Protein AF-A0A484KIU5-F1 (afdb_monomer_lite)

Radius of gyration: 37.71 Å; chains: 1; bounding box: 97×48×84 Å

Secondary structure (DSSP, 8-state):
---SHHHHHHHHHHHHHHHHHHHHHHHHHHHHHHTTHHHHHHHHHHS----------PPPP-EEEEEEE----TTS-TTSPPPEEEEEEE--------------GGG-PPPPHHHHHHHHHHHHHHHHHS-TTS-----PPPHHHHSSS---PPPHHHHHHHS-SS--PPPP--TTS--

pLDDT: mean 79.07, std 14.35, range [47.5, 96.62]

Organism: NCBI:txid132261

InterPro domains:
  IPR003340 B3 DNA binding domain [cd10017] (135-179)
  IPR015300 DNA-binding pseudobarrel domain superfamily [G3DSA:2.40.330.10] (112-179)
  IPR015300 DNA-binding pseudobarrel domain superfamily [SSF101936] (130-178)

Structure (mmCIF, N/CA/C/O backbone):
data_AF-A0A484KIU5-F1
#
_entry.id   AF-A0A484KIU5-F1
#
loop_
_atom_site.group_PDB
_atom_site.id
_atom_site.type_symbol
_atom_site.label_atom_id
_atom_site.label_alt_id
_atom_site.label_comp_id
_atom_site.label_asym_id
_atom_site.label_entity_id
_atom_site.label_seq_id
_atom_site.pdbx_PDB_ins_code
_atom_site.Cartn_x
_atom_site.Cartn_y
_atom_site.Cartn_z
_atom_site.occupancy
_atom_site.B_iso_or_equiv
_atom_site.auth_seq_id
_atom_site.auth_comp_id
_atom_site.auth_asym_id
_atom_site.auth_atom_id
_atom_site.pdbx_PDB_model_num
ATOM 1 N N . MET A 1 1 ? 71.909 -13.107 -56.091 1.00 47.50 1 MET A N 1
ATOM 2 C CA . MET A 1 1 ? 70.642 -13.091 -56.856 1.00 47.50 1 MET A CA 1
ATOM 3 C C . MET A 1 1 ? 69.709 -14.189 -56.333 1.00 47.50 1 MET A C 1
ATOM 5 O O . MET A 1 1 ? 69.649 -15.216 -56.977 1.00 47.50 1 MET A O 1
ATOM 9 N N . VAL A 1 2 ? 69.026 -14.029 -55.186 1.00 51.72 2 VAL A N 1
ATOM 10 C CA . VAL A 1 2 ? 67.862 -14.865 -54.775 1.00 51.72 2 VAL A CA 1
ATOM 11 C C . VAL A 1 2 ? 67.076 -14.102 -53.690 1.00 51.72 2 VAL A C 1
ATOM 13 O O . VAL A 1 2 ? 67.301 -14.301 -52.501 1.00 51.72 2 VAL A O 1
ATOM 16 N N . SER A 1 3 ? 66.217 -13.144 -54.052 1.00 53.50 3 SER A N 1
ATOM 17 C CA . SER A 1 3 ? 65.345 -12.474 -53.055 1.00 53.50 3 SER A CA 1
ATOM 18 C C . SER A 1 3 ? 63.966 -12.061 -53.581 1.00 53.50 3 SER A C 1
ATOM 20 O O . SER A 1 3 ? 63.196 -11.471 -52.835 1.00 53.50 3 SER A O 1
ATOM 22 N N . HIS A 1 4 ? 63.615 -12.397 -54.826 1.00 53.25 4 HIS A N 1
ATOM 23 C CA . HIS A 1 4 ? 62.287 -12.093 -55.378 1.00 53.25 4 HIS A CA 1
ATOM 24 C C . HIS A 1 4 ? 61.259 -13.224 -55.182 1.00 53.25 4 HIS A C 1
ATOM 26 O O . HIS A 1 4 ? 60.064 -12.976 -55.275 1.00 53.25 4 HIS A O 1
ATOM 32 N N . SER A 1 5 ? 61.691 -14.437 -54.814 1.00 57.03 5 SER A N 1
ATOM 33 C CA . SER A 1 5 ? 60.818 -15.623 -54.795 1.00 57.03 5 SER A CA 1
ATOM 34 C C . SER A 1 5 ? 59.857 -15.712 -53.595 1.00 57.03 5 SER A C 1
ATOM 36 O O . SER A 1 5 ? 58.801 -16.317 -53.713 1.00 57.03 5 SER A O 1
ATOM 38 N N . SER A 1 6 ? 60.162 -15.093 -52.445 1.00 58.44 6 SER A N 1
ATOM 39 C CA . SER A 1 6 ? 59.333 -15.247 -51.229 1.00 58.44 6 SER A CA 1
ATOM 40 C C . SER A 1 6 ? 58.088 -14.344 -51.197 1.00 58.44 6 SER A C 1
ATOM 42 O O . SER A 1 6 ? 57.086 -14.690 -50.575 1.00 58.44 6 SER A O 1
ATOM 44 N N . SER A 1 7 ? 58.121 -13.198 -51.879 1.00 57.25 7 SER A N 1
ATOM 45 C CA . SER A 1 7 ? 56.986 -12.267 -51.983 1.00 57.25 7 SER A CA 1
ATOM 46 C C . SER A 1 7 ? 55.921 -12.717 -52.990 1.00 57.25 7 SER A C 1
ATOM 48 O O . SER A 1 7 ? 54.753 -12.368 -52.844 1.00 57.25 7 SER A O 1
ATOM 50 N N . GLU A 1 8 ? 56.295 -13.514 -53.992 1.00 59.62 8 GLU A N 1
ATOM 51 C CA . GLU A 1 8 ? 55.352 -14.062 -54.975 1.00 59.62 8 GLU A CA 1
ATOM 52 C C . GLU A 1 8 ? 54.552 -15.243 -54.399 1.00 59.62 8 GLU A C 1
ATOM 54 O O . GLU A 1 8 ? 53.355 -15.365 -54.660 1.00 59.62 8 GLU A O 1
ATOM 59 N N . GLU A 1 9 ? 55.162 -16.062 -53.533 1.00 62.19 9 GLU A N 1
ATOM 60 C CA . GLU A 1 9 ? 54.477 -17.175 -52.859 1.00 62.19 9 GLU A CA 1
ATOM 61 C C . GLU A 1 9 ? 53.382 -16.707 -51.885 1.00 62.19 9 GLU A C 1
ATOM 63 O O . GLU A 1 9 ? 52.320 -17.330 -51.805 1.00 62.19 9 GLU A O 1
ATOM 68 N N . THR A 1 10 ? 53.580 -15.590 -51.173 1.00 66.00 10 THR A N 1
ATOM 69 C CA . THR A 1 10 ? 52.552 -15.047 -50.266 1.00 66.00 10 THR A CA 1
ATOM 70 C C . THR A 1 10 ? 51.366 -14.479 -51.042 1.00 66.00 10 THR A C 1
ATOM 72 O O . THR A 1 10 ? 50.219 -14.743 -50.674 1.00 66.00 10 THR A O 1
ATOM 75 N N . ALA A 1 11 ? 51.614 -13.799 -52.164 1.00 69.44 11 ALA A N 1
ATOM 76 C CA . ALA A 1 11 ? 50.569 -13.321 -53.066 1.00 69.44 11 ALA A CA 1
ATOM 77 C C . ALA A 1 11 ? 49.785 -14.485 -53.700 1.00 69.44 11 ALA A C 1
ATOM 79 O O . ALA A 1 11 ? 48.554 -14.483 -53.674 1.00 69.44 11 ALA A O 1
ATOM 80 N N . ALA A 1 12 ? 50.470 -15.533 -54.172 1.00 72.12 12 ALA A N 1
ATOM 81 C CA . ALA A 1 12 ? 49.829 -16.747 -54.681 1.00 72.12 12 ALA A CA 1
ATOM 82 C C . ALA A 1 12 ? 48.995 -17.468 -53.599 1.00 72.12 12 ALA A C 1
ATOM 84 O O . ALA A 1 12 ? 47.899 -17.962 -53.877 1.00 72.12 12 ALA A O 1
ATOM 85 N N . SER A 1 13 ? 49.463 -17.478 -52.343 1.00 77.44 13 SER A N 1
ATOM 86 C CA . SER A 1 13 ? 48.721 -18.039 -51.204 1.00 77.44 13 SER A CA 1
ATOM 87 C C . SER A 1 13 ? 47.440 -17.253 -50.890 1.00 77.44 13 SER A C 1
ATOM 89 O O . SER A 1 13 ? 46.403 -17.853 -50.595 1.00 77.44 13 SER A O 1
ATOM 91 N N . MET A 1 14 ? 47.485 -15.920 -51.012 1.00 76.25 14 MET A N 1
ATOM 92 C CA . MET A 1 14 ? 46.328 -15.045 -50.832 1.00 76.25 14 MET A CA 1
ATOM 93 C C . MET A 1 14 ? 45.294 -15.257 -51.936 1.00 76.25 14 MET A C 1
ATOM 95 O O . MET A 1 14 ? 44.115 -15.408 -51.628 1.00 76.25 14 MET A O 1
ATOM 99 N N . VAL A 1 15 ? 45.725 -15.348 -53.197 1.00 88.44 15 VAL A N 1
ATOM 100 C CA . VAL A 1 15 ? 44.830 -15.621 -54.334 1.00 88.44 15 VAL A CA 1
ATOM 101 C C . VAL A 1 15 ? 44.133 -16.974 -54.157 1.00 88.44 15 VAL A C 1
ATOM 103 O O . VAL A 1 15 ? 42.906 -17.047 -54.221 1.00 88.44 15 VAL A O 1
ATOM 106 N N . LYS A 1 16 ? 44.880 -18.024 -53.790 1.00 92.56 16 LYS A N 1
ATOM 107 C CA . LYS A 1 16 ? 44.315 -19.351 -53.494 1.00 92.56 16 LYS A CA 1
ATOM 108 C C . LYS A 1 16 ? 43.317 -19.324 -52.328 1.00 92.56 16 LYS A C 1
ATOM 110 O O . LYS A 1 16 ? 42.279 -19.985 -52.369 1.00 92.56 16 LYS A O 1
ATOM 115 N N . TYR A 1 17 ? 43.609 -18.565 -51.271 1.00 90.00 17 TYR A N 1
ATOM 116 C CA . TYR A 1 17 ? 42.685 -18.387 -50.150 1.00 90.00 17 TYR A CA 1
ATOM 117 C C . TYR A 1 17 ? 41.401 -17.657 -50.570 1.00 90.00 17 TYR A C 1
ATOM 119 O O . TYR A 1 17 ? 40.304 -18.045 -50.156 1.00 90.00 17 TYR A O 1
ATOM 127 N N . GLU A 1 18 ? 41.514 -16.617 -51.397 1.00 92.31 18 GLU A N 1
ATOM 128 C CA . GLU A 1 18 ? 40.363 -15.881 -51.915 1.00 92.31 18 GLU A CA 1
ATOM 129 C C . GLU A 1 18 ? 39.471 -16.749 -52.805 1.00 92.31 18 GLU A C 1
ATOM 131 O O . GLU A 1 18 ? 38.246 -16.663 -52.701 1.00 92.31 18 GLU A O 1
ATOM 136 N N . GLU A 1 19 ? 40.055 -17.635 -53.608 1.00 93.88 19 GLU A N 1
ATOM 137 C CA . GLU A 1 19 ? 39.320 -18.612 -54.415 1.00 93.88 19 GLU A CA 1
ATOM 138 C C . GLU A 1 19 ? 38.535 -19.598 -53.542 1.00 93.88 19 GLU A C 1
ATOM 140 O O . GLU A 1 19 ? 37.321 -19.740 -53.706 1.00 93.88 19 GLU A O 1
ATOM 145 N N . LEU A 1 20 ? 39.172 -20.203 -52.533 1.00 94.19 20 LEU A N 1
ATOM 146 C CA . LEU A 1 20 ? 38.489 -21.086 -51.575 1.00 94.19 20 LEU A CA 1
ATOM 147 C C . LEU A 1 20 ? 37.399 -20.351 -50.782 1.00 94.19 20 LEU A C 1
ATOM 149 O O . LEU A 1 20 ? 36.363 -20.916 -50.423 1.00 94.19 20 LEU A O 1
ATOM 153 N N . ARG A 1 21 ? 37.609 -19.068 -50.479 1.00 94.19 21 ARG A N 1
ATOM 154 C CA . ARG A 1 21 ? 36.593 -18.227 -49.841 1.00 94.19 21 ARG A CA 1
ATOM 155 C C . ARG A 1 21 ? 35.391 -18.011 -50.762 1.00 94.19 21 ARG A C 1
ATOM 157 O O . ARG A 1 21 ? 34.267 -18.098 -50.271 1.00 94.19 21 ARG A O 1
ATOM 164 N N . ARG A 1 22 ? 35.602 -17.761 -52.058 1.00 96.12 22 ARG A N 1
ATOM 165 C CA . ARG A 1 22 ? 34.519 -17.623 -53.049 1.00 96.12 22 ARG A CA 1
ATOM 166 C C . ARG A 1 22 ? 33.724 -18.919 -53.185 1.00 96.12 22 ARG A C 1
ATOM 168 O O . ARG A 1 22 ? 32.505 -18.868 -53.060 1.00 96.12 22 ARG A O 1
ATOM 175 N N . GLN A 1 23 ? 34.404 -20.062 -53.285 1.00 96.19 23 GLN A N 1
ATOM 176 C CA . GLN A 1 23 ? 33.761 -21.381 -53.349 1.00 96.19 23 GLN A CA 1
ATOM 177 C C . GLN A 1 23 ? 32.852 -21.640 -52.139 1.00 96.19 23 GLN A C 1
ATOM 179 O O . GLN A 1 23 ? 31.698 -22.024 -52.305 1.00 96.19 23 GLN A O 1
ATOM 184 N N . ARG A 1 24 ? 33.315 -21.336 -50.916 1.00 95.88 24 ARG A N 1
ATOM 185 C CA . ARG A 1 24 ? 32.484 -21.460 -49.702 1.00 95.88 24 ARG A CA 1
ATOM 186 C C . ARG A 1 24 ? 31.255 -20.551 -49.723 1.00 95.88 24 ARG A C 1
ATOM 188 O O . ARG A 1 24 ? 30.192 -20.932 -49.242 1.00 95.88 24 ARG A O 1
ATOM 195 N N . VAL A 1 25 ? 31.388 -19.333 -50.246 1.00 96.62 25 VAL A N 1
ATOM 196 C CA . VAL A 1 25 ? 30.257 -18.399 -50.368 1.00 96.62 25 VAL A CA 1
ATOM 197 C C . VAL A 1 25 ? 29.247 -18.899 -51.400 1.00 96.62 25 VAL A C 1
ATOM 199 O O . VAL A 1 25 ? 28.047 -18.801 -51.161 1.00 96.62 25 VAL A O 1
ATOM 202 N N . GLU A 1 26 ? 29.710 -19.446 -52.520 1.00 96.19 26 GLU A N 1
ATOM 203 C CA . GLU A 1 26 ? 28.855 -20.027 -53.559 1.00 96.19 26 GLU A CA 1
ATOM 204 C C . GLU A 1 26 ? 28.133 -21.284 -53.076 1.00 96.19 26 GLU A C 1
ATOM 206 O O . GLU A 1 26 ? 26.927 -21.408 -53.277 1.00 96.19 26 GLU A O 1
ATOM 211 N N . GLU A 1 27 ? 28.824 -22.170 -52.361 1.00 96.06 27 GLU A N 1
ATOM 212 C CA . GLU A 1 27 ? 28.208 -23.341 -51.736 1.00 96.06 27 GLU A CA 1
ATOM 213 C C . GLU A 1 27 ? 27.131 -22.931 -50.723 1.00 96.06 27 GLU A C 1
ATOM 215 O O . GLU A 1 27 ? 26.020 -23.457 -50.741 1.00 96.06 27 GLU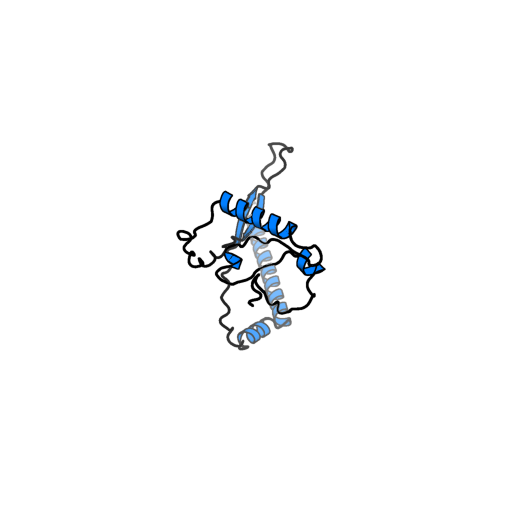 A O 1
ATOM 220 N N . ASN A 1 28 ? 27.408 -21.929 -49.883 1.00 95.62 28 ASN A N 1
ATOM 221 C CA . ASN A 1 28 ? 26.412 -21.397 -48.956 1.00 95.62 28 ASN A CA 1
ATOM 222 C C . ASN A 1 28 ? 25.201 -20.804 -49.686 1.00 95.62 28 ASN A C 1
ATOM 224 O O . ASN A 1 28 ? 24.074 -21.005 -49.242 1.00 95.62 28 ASN A O 1
ATOM 228 N N . LYS A 1 29 ? 25.406 -20.098 -50.806 1.00 95.88 29 LYS A N 1
ATOM 229 C CA . LYS A 1 29 ? 24.299 -19.598 -51.637 1.00 95.88 29 LYS A CA 1
ATOM 230 C C . LYS A 1 29 ? 23.452 -20.746 -52.184 1.00 95.88 29 LYS A C 1
ATOM 232 O O . LYS A 1 29 ? 22.236 -20.690 -52.042 1.00 95.88 29 LYS A O 1
ATOM 237 N N . ARG A 1 30 ? 24.081 -21.807 -52.700 1.00 96.50 30 ARG A N 1
ATOM 238 C CA . ARG A 1 30 ? 23.369 -23.006 -53.172 1.00 96.50 30 ARG A CA 1
ATOM 239 C C . ARG A 1 30 ? 22.537 -23.646 -52.067 1.00 96.50 30 ARG A C 1
ATOM 241 O O . ARG A 1 30 ? 21.352 -23.866 -52.263 1.00 96.50 30 ARG A O 1
ATOM 248 N N . ARG A 1 31 ? 23.102 -23.834 -50.870 1.00 95.81 31 ARG A N 1
ATOM 249 C CA . ARG A 1 31 ? 22.360 -24.364 -49.708 1.00 95.81 31 ARG A CA 1
ATOM 250 C C . ARG A 1 31 ? 21.159 -23.485 -49.329 1.00 9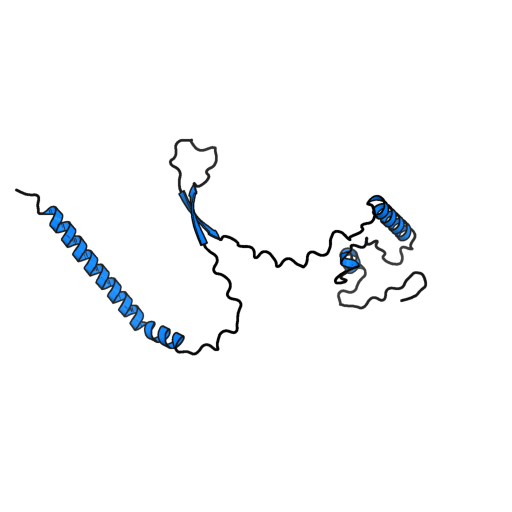5.81 31 ARG A C 1
ATOM 252 O O . ARG A 1 31 ? 20.111 -23.995 -48.945 1.00 95.81 31 ARG A O 1
ATOM 259 N N . MET A 1 32 ? 21.287 -22.160 -49.442 1.00 94.50 32 MET A N 1
ATOM 260 C CA . MET A 1 32 ? 20.173 -21.232 -49.192 1.00 94.50 32 MET A CA 1
ATOM 261 C C . MET A 1 32 ? 19.065 -21.347 -50.251 1.00 94.50 32 MET A C 1
ATOM 263 O O . MET A 1 32 ? 17.887 -21.194 -49.919 1.00 94.50 32 MET A O 1
ATOM 267 N N . GLU A 1 33 ? 19.434 -21.599 -51.507 1.00 94.44 33 GLU A N 1
ATOM 268 C CA . GLU A 1 33 ? 18.513 -21.807 -52.631 1.00 94.44 33 GLU A CA 1
ATOM 269 C C . GLU A 1 33 ? 17.820 -23.171 -52.567 1.00 94.44 33 GLU A C 1
ATOM 271 O O . GLU A 1 33 ? 16.607 -23.227 -52.749 1.00 94.44 33 GLU A O 1
ATOM 276 N N . GLU A 1 34 ? 18.543 -24.240 -52.221 1.00 95.62 34 GLU A N 1
ATOM 277 C CA . GLU A 1 34 ? 17.993 -25.584 -51.979 1.00 95.62 34 GLU A CA 1
ATOM 278 C C . GLU A 1 34 ? 16.893 -25.554 -50.913 1.00 95.62 34 GLU A C 1
ATOM 280 O O . GLU A 1 34 ? 15.828 -26.146 -51.080 1.00 95.62 34 GLU A O 1
ATOM 285 N N . LEU A 1 35 ? 17.111 -24.787 -49.842 1.00 94.00 35 LEU A N 1
ATOM 286 C CA . LEU A 1 35 ? 16.120 -24.569 -48.787 1.00 94.00 35 LEU A CA 1
ATOM 287 C C . LEU A 1 35 ? 15.047 -23.529 -49.156 1.00 94.00 35 LEU A C 1
ATOM 289 O O . LEU A 1 35 ? 14.215 -23.183 -48.316 1.00 94.00 35 LEU A O 1
ATOM 293 N N . CYS A 1 36 ? 15.063 -22.999 -50.384 1.00 92.19 36 CYS A N 1
ATOM 294 C CA . CYS A 1 36 ? 14.095 -22.032 -50.909 1.00 92.19 36 CYS A CA 1
ATOM 295 C C . CYS A 1 36 ? 13.906 -20.784 -50.020 1.00 92.19 36 CYS A C 1
ATOM 297 O O . CYS A 1 36 ? 12.896 -20.079 -50.094 1.00 92.19 36 CYS A O 1
ATOM 299 N N . LEU A 1 37 ? 14.907 -20.460 -49.197 1.00 93.69 37 LEU A N 1
ATOM 300 C CA . LEU A 1 37 ? 14.902 -19.332 -48.271 1.00 93.69 37 LEU A CA 1
ATOM 301 C C . LEU A 1 37 ? 14.738 -17.964 -48.954 1.00 93.69 37 LEU A C 1
ATOM 303 O O . LEU A 1 37 ? 13.998 -17.137 -48.409 1.00 93.69 37 LEU A O 1
ATOM 307 N N . PRO A 1 38 ? 15.345 -17.673 -50.128 1.00 91.44 38 PRO A N 1
ATOM 308 C CA . PRO A 1 38 ? 15.108 -16.393 -50.792 1.00 91.44 38 PRO A CA 1
ATOM 309 C C . PRO A 1 38 ? 13.641 -16.228 -51.210 1.00 91.44 38 PRO A C 1
ATOM 311 O O . PRO A 1 38 ? 13.070 -15.161 -50.976 1.00 91.44 38 PRO A O 1
ATOM 314 N N . LEU A 1 39 ? 13.009 -17.284 -51.729 1.00 92.00 39 LEU A N 1
ATOM 315 C CA . LEU A 1 39 ? 11.598 -17.277 -52.129 1.00 92.00 39 LEU A CA 1
ATOM 316 C C . LEU A 1 39 ? 10.676 -17.108 -50.915 1.00 92.00 39 LEU A C 1
ATOM 318 O O . LEU A 1 39 ? 9.789 -16.257 -50.936 1.00 92.00 39 LEU A O 1
ATOM 322 N N . LEU A 1 40 ? 10.943 -17.829 -49.820 1.00 90.06 40 LEU A N 1
ATOM 323 C CA . LEU A 1 40 ? 10.218 -17.670 -48.554 1.00 90.06 40 LEU A CA 1
ATOM 324 C C . LEU A 1 40 ? 10.336 -16.242 -48.005 1.00 90.06 40 LEU A C 1
ATOM 326 O O . LEU A 1 40 ? 9.347 -15.650 -47.579 1.00 90.06 40 LEU A O 1
ATOM 330 N N . SER A 1 41 ? 11.532 -15.650 -48.057 1.00 89.06 41 SER A N 1
ATOM 331 C CA . SER A 1 41 ? 11.751 -14.280 -47.583 1.00 89.06 41 SER A CA 1
ATOM 332 C C . SER A 1 41 ? 10.982 -13.236 -48.399 1.00 89.06 41 SER A C 1
ATOM 334 O O . SER A 1 41 ? 10.537 -12.231 -47.846 1.00 89.06 41 SER A O 1
ATOM 336 N N . GLN A 1 42 ? 10.813 -13.465 -49.706 1.00 88.38 42 GLN A N 1
ATOM 337 C CA . GLN A 1 42 ? 10.008 -12.612 -50.577 1.00 88.38 42 GLN A CA 1
ATOM 338 C C . GLN A 1 42 ? 8.521 -12.810 -50.293 1.00 88.38 42 GLN A C 1
ATOM 340 O O . GLN A 1 42 ? 7.829 -11.820 -50.077 1.00 88.38 42 GLN A O 1
ATOM 345 N N . ALA A 1 43 ? 8.064 -14.060 -50.176 1.00 88.12 43 ALA A N 1
ATOM 346 C CA . ALA A 1 43 ? 6.683 -14.394 -49.841 1.00 88.12 43 ALA A CA 1
ATOM 347 C C . ALA A 1 43 ? 6.240 -13.758 -48.514 1.00 88.12 43 ALA A C 1
ATOM 349 O O . ALA A 1 43 ? 5.145 -13.213 -48.436 1.00 88.12 43 ALA A O 1
ATOM 350 N N . LEU A 1 44 ? 7.104 -13.746 -47.492 1.00 82.81 44 LEU A N 1
ATOM 351 C CA . LEU A 1 44 ? 6.832 -13.082 -46.211 1.00 82.81 44 LEU A CA 1
ATOM 352 C C . LEU A 1 44 ? 6.793 -11.550 -46.308 1.00 82.81 44 LEU A C 1
ATOM 354 O O . LEU A 1 44 ? 6.082 -10.911 -45.539 1.00 82.81 44 LEU A O 1
ATOM 358 N N . LYS A 1 45 ? 7.553 -10.948 -47.231 1.00 80.56 45 LYS A N 1
ATOM 359 C CA . LYS A 1 45 ? 7.521 -9.496 -47.476 1.00 80.56 45 LYS A CA 1
ATOM 360 C C . LYS A 1 45 ? 6.291 -9.076 -48.279 1.00 80.56 45 LYS A C 1
ATOM 362 O O . LYS A 1 45 ? 5.774 -7.986 -48.059 1.00 80.56 45 LYS A O 1
ATOM 367 N N . THR A 1 46 ? 5.848 -9.912 -49.218 1.00 78.06 46 THR A N 1
ATOM 368 C CA . THR A 1 46 ? 4.655 -9.671 -50.042 1.00 78.06 46 THR A CA 1
ATOM 369 C C . THR A 1 46 ? 3.368 -10.068 -49.333 1.00 78.06 46 THR A C 1
ATOM 371 O O . THR A 1 46 ? 2.318 -9.502 -49.629 1.00 78.06 46 THR A O 1
ATOM 374 N N . ALA A 1 47 ? 3.431 -11.019 -48.395 1.00 69.88 47 ALA A N 1
ATOM 375 C CA . ALA A 1 47 ? 2.332 -11.336 -47.501 1.00 69.88 47 ALA A CA 1
ATOM 376 C C . ALA A 1 47 ? 2.001 -10.078 -46.696 1.00 69.88 47 ALA A C 1
ATOM 378 O O . ALA A 1 47 ? 2.761 -9.632 -45.836 1.00 69.88 47 ALA A O 1
ATOM 379 N N . HIS A 1 48 ? 0.866 -9.474 -47.032 1.00 61.81 48 HIS A N 1
ATOM 380 C CA . HIS A 1 48 ? 0.328 -8.311 -46.354 1.00 61.81 48 HIS A CA 1
ATOM 381 C C . HIS A 1 48 ? 0.017 -8.716 -44.910 1.00 61.81 48 HIS A C 1
ATOM 383 O O . HIS A 1 48 ? -1.023 -9.312 -44.628 1.00 61.81 48 HIS A O 1
ATOM 389 N N . SER A 1 49 ? 0.930 -8.433 -43.979 1.00 60.38 49 SER A N 1
ATOM 390 C CA . SER A 1 49 ? 0.556 -8.447 -42.572 1.00 60.38 49 SER A CA 1
ATOM 391 C C . SER A 1 49 ? -0.544 -7.395 -42.399 1.00 60.38 49 SER A C 1
ATOM 393 O O . SER A 1 49 ? -0.425 -6.297 -42.962 1.00 60.38 49 SER A O 1
ATOM 395 N N . PRO A 1 50 ? -1.649 -7.693 -41.687 1.00 61.66 50 PRO A N 1
ATOM 396 C CA . PRO A 1 50 ? -2.578 -6.638 -41.321 1.00 61.66 50 PRO A CA 1
ATOM 397 C C . PRO A 1 50 ? -1.739 -5.570 -40.629 1.00 61.66 50 PRO A C 1
ATOM 399 O O . PRO A 1 50 ? -0.943 -5.909 -39.747 1.00 61.66 50 PRO A O 1
ATOM 402 N N . LYS A 1 51 ? -1.843 -4.320 -41.114 1.00 61.78 51 LYS A N 1
ATOM 403 C CA . LYS A 1 51 ? -1.099 -3.160 -40.600 1.00 61.78 51 LYS A CA 1
ATOM 404 C C . LYS A 1 51 ? -0.951 -3.346 -39.095 1.00 61.78 51 LYS A C 1
ATOM 406 O O . LYS A 1 51 ? -1.996 -3.465 -38.444 1.00 61.78 51 LYS A O 1
ATOM 411 N N . PRO A 1 52 ? 0.278 -3.440 -38.548 1.00 55.31 52 PRO A N 1
ATOM 412 C CA . PRO A 1 52 ? 0.413 -3.596 -37.116 1.00 55.31 52 PRO A CA 1
ATOM 413 C C . PRO A 1 52 ? -0.402 -2.461 -36.509 1.00 55.31 52 PRO A C 1
ATOM 415 O O . PRO A 1 52 ? -0.242 -1.298 -36.900 1.00 55.31 52 PRO A O 1
ATOM 418 N N . SER A 1 53 ? -1.330 -2.811 -35.615 1.00 59.59 53 SER A N 1
ATOM 419 C CA . SER A 1 53 ? -1.977 -1.826 -34.756 1.00 59.59 53 SER A CA 1
ATOM 420 C C . SER A 1 53 ? -0.878 -0.918 -34.195 1.00 59.59 53 SER A C 1
ATOM 422 O O . SER A 1 53 ? 0.275 -1.359 -34.123 1.00 59.59 53 SER A O 1
ATOM 424 N N . PRO A 1 54 ? -1.155 0.353 -33.855 1.00 63.22 54 PRO A N 1
ATOM 425 C CA . PRO A 1 54 ? -0.136 1.279 -33.374 1.00 63.22 54 PRO A CA 1
ATOM 426 C C . PRO A 1 54 ? 0.371 0.822 -31.996 1.00 63.22 54 PRO A C 1
ATOM 428 O O . PRO A 1 54 ? 0.095 1.416 -30.960 1.00 63.22 54 PRO A O 1
ATOM 431 N N . MET A 1 55 ? 1.119 -0.275 -31.966 1.00 60.59 55 MET A N 1
ATOM 432 C CA . MET A 1 55 ? 1.851 -0.764 -30.834 1.00 60.59 55 MET A CA 1
ATOM 433 C C . MET A 1 55 ? 2.989 0.216 -30.661 1.00 60.59 55 MET A C 1
ATOM 435 O O . MET A 1 55 ? 3.810 0.448 -31.552 1.00 60.59 55 MET A O 1
ATOM 439 N N . LYS A 1 56 ? 2.981 0.834 -29.487 1.00 57.28 56 LYS A N 1
ATOM 440 C CA . LYS A 1 56 ? 4.003 1.737 -28.985 1.00 57.28 56 LYS A CA 1
ATOM 441 C C . LYS A 1 56 ? 5.380 1.173 -29.348 1.00 57.28 56 LYS A C 1
ATOM 443 O O . LYS A 1 56 ? 5.780 0.148 -28.798 1.00 57.28 56 LYS A O 1
ATOM 448 N N . LYS A 1 57 ? 6.096 1.817 -30.280 1.00 61.62 57 LYS A N 1
ATOM 449 C CA . LYS A 1 57 ? 7.465 1.416 -30.625 1.00 61.62 57 LYS A CA 1
ATOM 450 C C . LYS A 1 57 ? 8.295 1.482 -29.346 1.00 61.62 57 LYS A C 1
ATOM 452 O O . LYS A 1 57 ? 8.554 2.569 -28.826 1.00 61.62 57 LYS A O 1
ATOM 457 N N . ALA A 1 58 ? 8.658 0.325 -28.799 1.00 60.38 58 ALA A N 1
ATOM 458 C CA . ALA A 1 58 ? 9.606 0.272 -27.703 1.00 60.38 58 ALA A CA 1
ATOM 459 C C . ALA A 1 58 ? 10.931 0.809 -28.248 1.00 60.38 58 ALA A C 1
ATOM 461 O O . ALA A 1 58 ? 11.444 0.303 -29.246 1.00 60.38 58 ALA A O 1
ATOM 462 N N . LYS A 1 59 ? 11.447 1.886 -27.647 1.00 60.66 59 LYS A N 1
ATOM 463 C CA . LYS A 1 59 ? 12.732 2.454 -28.060 1.00 60.66 59 LYS A CA 1
ATOM 464 C C . LYS A 1 59 ? 13.800 1.354 -27.944 1.00 60.66 59 LYS A C 1
ATOM 466 O O . LYS A 1 59 ? 13.845 0.700 -26.897 1.00 60.66 59 LYS A O 1
ATOM 471 N N . PRO A 1 60 ? 14.631 1.130 -28.978 1.00 55.69 60 PRO A N 1
ATOM 472 C CA . PRO A 1 60 ? 15.721 0.170 -28.882 1.00 55.69 60 PRO A CA 1
ATOM 473 C C . PRO A 1 60 ? 16.633 0.580 -27.721 1.00 55.69 60 PRO A C 1
ATOM 475 O O . PRO A 1 60 ? 16.986 1.752 -27.584 1.00 55.69 60 PRO A O 1
ATOM 478 N N . ARG A 1 61 ? 16.966 -0.372 -26.844 1.00 62.31 61 ARG A N 1
ATOM 479 C CA . ARG A 1 61 ? 17.949 -0.139 -25.779 1.00 62.31 61 ARG A CA 1
ATOM 480 C C . ARG A 1 61 ? 19.305 0.059 -26.449 1.00 62.31 61 ARG A C 1
ATOM 482 O O . ARG A 1 61 ? 19.753 -0.837 -27.159 1.00 62.31 61 ARG A O 1
ATOM 489 N N . ALA A 1 62 ? 19.942 1.204 -26.226 1.00 67.00 62 ALA A N 1
ATOM 490 C CA . ALA A 1 62 ? 21.329 1.393 -26.622 1.00 67.00 62 ALA A CA 1
ATOM 491 C C . ALA A 1 62 ? 22.191 0.460 -25.756 1.00 67.00 62 ALA A C 1
ATOM 493 O O . ALA A 1 62 ? 22.302 0.648 -24.544 1.00 67.00 62 ALA A O 1
ATOM 494 N N . ALA A 1 63 ? 22.713 -0.607 -26.358 1.00 66.00 63 ALA A N 1
ATOM 495 C CA . ALA A 1 63 ? 23.697 -1.461 -25.712 1.00 66.00 63 ALA A CA 1
ATOM 496 C C . ALA A 1 63 ? 25.063 -0.788 -25.858 1.00 66.00 63 ALA A C 1
ATOM 498 O O . ALA A 1 63 ? 25.479 -0.477 -26.974 1.00 66.00 63 ALA A O 1
ATOM 499 N N . ARG A 1 64 ? 25.743 -0.550 -24.735 1.00 73.31 64 ARG A N 1
ATOM 500 C CA . ARG A 1 64 ? 27.118 -0.052 -24.727 1.00 73.31 64 ARG A CA 1
ATOM 501 C C . ARG A 1 64 ? 28.028 -1.178 -24.262 1.00 73.31 64 ARG A C 1
ATOM 503 O O . ARG A 1 64 ? 27.839 -1.722 -23.173 1.00 73.31 64 ARG A O 1
ATOM 510 N N . THR A 1 65 ? 28.994 -1.538 -25.096 1.00 75.00 65 THR A N 1
ATOM 511 C CA . THR A 1 65 ? 30.028 -2.516 -24.748 1.00 75.00 65 THR A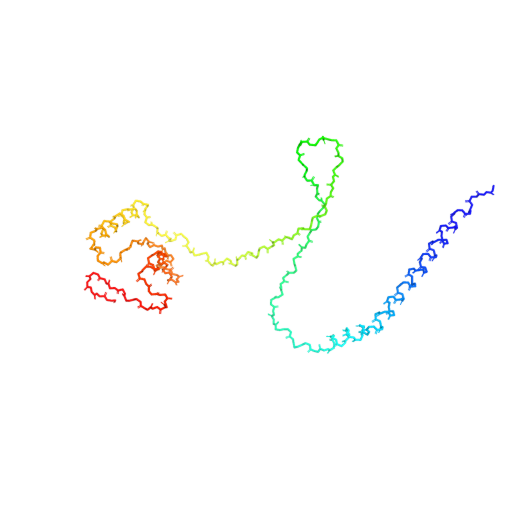 CA 1
ATOM 512 C C . THR A 1 65 ? 31.253 -1.757 -24.269 1.00 75.00 65 THR A C 1
ATOM 514 O O . THR A 1 65 ? 31.758 -0.891 -24.981 1.00 75.00 65 THR A O 1
ATOM 517 N N . GLU A 1 66 ? 31.717 -2.059 -23.060 1.00 79.19 66 GLU A N 1
ATOM 518 C CA . GLU A 1 66 ? 32.936 -1.473 -22.503 1.00 79.19 66 GLU A CA 1
ATOM 519 C C . GLU A 1 66 ? 33.924 -2.579 -22.115 1.00 79.19 66 GLU A C 1
ATOM 521 O O . GLU A 1 66 ? 33.539 -3.635 -21.603 1.00 79.19 66 GLU A O 1
ATOM 526 N N . LEU A 1 67 ? 35.212 -2.329 -22.366 1.00 78.50 67 LEU A N 1
ATOM 527 C CA . LEU A 1 67 ? 36.308 -3.177 -21.905 1.00 78.50 67 LEU A CA 1
ATOM 528 C C . LEU A 1 67 ? 36.634 -2.806 -20.460 1.00 78.50 67 LEU A C 1
ATOM 530 O O . LEU A 1 67 ? 37.268 -1.784 -20.202 1.00 78.50 67 LEU A O 1
ATOM 534 N N . VAL A 1 68 ? 36.205 -3.638 -19.513 1.00 79.88 68 VAL A N 1
ATOM 535 C CA . VAL A 1 68 ? 36.409 -3.384 -18.082 1.00 79.88 68 VAL A CA 1
ATOM 536 C C . VAL A 1 68 ? 37.469 -4.335 -17.535 1.00 79.88 68 VAL A C 1
ATOM 538 O O . VAL A 1 68 ? 37.470 -5.535 -17.828 1.00 79.88 68 VAL A O 1
ATOM 541 N N . GLN A 1 69 ? 38.396 -3.798 -16.738 1.00 77.50 69 GLN A N 1
ATOM 542 C CA . GLN A 1 69 ? 39.402 -4.603 -16.046 1.00 77.50 69 GLN A CA 1
ATOM 543 C C . GLN A 1 69 ? 38.722 -5.537 -15.041 1.00 77.50 69 GLN A C 1
ATOM 545 O O . GLN A 1 69 ? 37.930 -5.106 -14.199 1.00 77.50 69 GLN A O 1
ATOM 550 N N . VAL A 1 70 ? 39.045 -6.828 -15.105 1.00 76.56 70 VAL A N 1
ATOM 551 C CA . VAL A 1 70 ? 38.485 -7.825 -14.190 1.00 76.56 70 VAL A CA 1
ATOM 552 C C . VAL A 1 70 ? 39.074 -7.610 -12.796 1.00 76.56 70 VAL A C 1
ATOM 554 O O . VAL A 1 70 ? 40.264 -7.832 -12.566 1.00 76.56 70 VAL A O 1
ATOM 557 N N . ARG A 1 71 ? 38.236 -7.200 -11.836 1.00 70.12 71 ARG A N 1
ATOM 558 C CA . ARG A 1 71 ? 38.654 -7.021 -10.440 1.00 70.12 71 ARG A CA 1
ATOM 559 C C . ARG A 1 71 ? 39.015 -8.378 -9.826 1.00 70.12 71 ARG A C 1
ATOM 561 O O . ARG A 1 71 ? 38.146 -9.224 -9.628 1.00 70.12 71 ARG A O 1
ATOM 568 N N . ARG A 1 72 ? 40.296 -8.579 -9.506 1.00 67.25 72 ARG A N 1
ATOM 569 C CA . ARG A 1 72 ? 40.802 -9.764 -8.791 1.00 67.25 72 ARG A CA 1
ATOM 570 C C . ARG A 1 72 ? 40.920 -9.498 -7.289 1.00 67.25 72 ARG A C 1
ATOM 572 O O . ARG A 1 72 ? 40.995 -8.351 -6.851 1.00 67.25 72 ARG A O 1
ATOM 579 N N . SER A 1 73 ? 40.907 -10.564 -6.488 1.00 71.94 73 SER A N 1
ATOM 580 C CA . SER A 1 73 ? 41.085 -10.469 -5.035 1.00 71.94 73 SER A CA 1
ATOM 581 C C . SER A 1 73 ? 42.471 -9.923 -4.682 1.00 71.94 73 SER A C 1
ATOM 583 O O . SER A 1 73 ? 43.463 -10.353 -5.266 1.00 71.94 73 SER A O 1
ATOM 585 N N . LEU A 1 74 ? 42.550 -9.077 -3.653 1.00 63.38 74 LEU A N 1
ATOM 586 C CA . LEU A 1 74 ? 43.776 -8.399 -3.196 1.00 63.38 74 LEU A CA 1
ATOM 587 C C . LEU A 1 74 ? 44.897 -9.334 -2.692 1.00 63.38 74 LEU A C 1
ATOM 589 O O . LEU A 1 74 ? 45.985 -8.861 -2.386 1.00 63.38 74 LEU A O 1
ATOM 593 N N . ARG A 1 75 ? 44.653 -10.649 -2.597 1.00 66.75 75 ARG A N 1
ATOM 594 C CA . ARG A 1 75 ? 45.646 -11.638 -2.138 1.00 66.75 75 ARG A CA 1
ATOM 595 C C . ARG A 1 75 ? 46.668 -12.030 -3.218 1.00 66.75 75 ARG A C 1
ATOM 597 O O . ARG A 1 75 ? 47.667 -12.658 -2.898 1.00 66.75 75 ARG A O 1
ATOM 604 N N . SER A 1 76 ? 46.429 -11.676 -4.484 1.00 55.69 76 SER A N 1
ATOM 605 C CA . SER A 1 76 ? 47.265 -12.049 -5.633 1.00 55.69 76 SER A CA 1
ATOM 606 C C . SER A 1 76 ? 48.114 -10.860 -6.104 1.00 55.69 76 SER A C 1
ATOM 608 O O . SER A 1 76 ? 47.587 -9.861 -6.581 1.00 55.69 76 SER A O 1
ATOM 610 N N . THR A 1 77 ? 49.430 -10.995 -5.905 1.00 51.81 77 THR A N 1
ATOM 611 C CA . THR A 1 77 ? 50.574 -10.368 -6.607 1.00 51.81 77 THR A CA 1
ATOM 612 C C . THR A 1 77 ? 50.303 -9.119 -7.466 1.00 51.81 77 THR A C 1
ATOM 614 O O . THR A 1 77 ? 49.680 -9.198 -8.523 1.00 51.81 77 THR A O 1
ATOM 617 N N . LYS A 1 78 ? 50.918 -7.989 -7.083 1.00 60.44 78 LYS A N 1
ATOM 618 C CA . LYS A 1 78 ? 50.870 -6.661 -7.742 1.00 60.44 78 LYS A CA 1
ATOM 619 C C . LYS A 1 78 ? 51.479 -6.586 -9.164 1.00 60.44 78 LYS A C 1
ATOM 621 O O . LYS A 1 78 ? 51.666 -5.488 -9.673 1.00 60.44 78 LYS A O 1
ATOM 626 N N . THR A 1 79 ? 51.822 -7.706 -9.797 1.00 59.12 79 THR A N 1
ATOM 627 C CA . THR A 1 79 ? 52.673 -7.748 -11.005 1.00 59.12 79 THR A CA 1
ATOM 628 C C . THR A 1 79 ? 52.040 -8.414 -12.228 1.00 59.12 79 THR A C 1
ATOM 630 O O . THR A 1 79 ? 52.664 -8.439 -13.284 1.00 59.12 79 THR A O 1
ATOM 633 N N . ALA A 1 80 ? 50.815 -8.941 -12.143 1.00 67.06 80 ALA A N 1
ATOM 634 C CA . ALA A 1 80 ? 50.164 -9.539 -13.311 1.00 67.06 80 ALA A CA 1
ATOM 635 C C . ALA A 1 80 ? 49.541 -8.467 -14.222 1.00 67.06 80 ALA A C 1
ATOM 637 O O . ALA A 1 80 ? 48.854 -7.564 -13.741 1.00 67.06 80 ALA A O 1
ATOM 638 N N . ALA A 1 81 ? 49.735 -8.601 -15.539 1.00 70.25 81 ALA A N 1
ATOM 639 C CA . ALA A 1 81 ? 49.115 -7.725 -16.530 1.00 70.25 81 ALA A CA 1
ATOM 640 C C . ALA A 1 81 ? 47.575 -7.729 -16.384 1.00 70.25 81 ALA A C 1
ATOM 642 O O . ALA A 1 81 ? 46.981 -8.795 -16.159 1.00 70.25 81 ALA A O 1
ATOM 643 N N . PRO A 1 82 ? 46.912 -6.560 -16.485 1.00 71.88 82 PRO A N 1
ATOM 644 C CA . PRO A 1 82 ? 45.468 -6.464 -16.316 1.00 71.88 82 PRO A CA 1
ATOM 645 C C . PRO A 1 82 ? 44.746 -7.291 -17.386 1.00 71.88 82 PRO A C 1
ATOM 647 O O . PRO A 1 82 ? 44.972 -7.120 -18.582 1.00 71.88 82 PRO A O 1
ATOM 650 N N . VAL A 1 83 ? 43.864 -8.192 -16.945 1.00 80.56 83 VAL A N 1
ATOM 651 C CA . VAL A 1 83 ? 43.010 -8.996 -17.829 1.00 80.56 83 VAL A CA 1
ATOM 652 C C . VAL A 1 83 ? 41.687 -8.264 -18.020 1.00 80.56 83 VAL A C 1
ATOM 654 O O . VAL A 1 83 ? 40.991 -7.962 -17.048 1.00 80.56 83 VAL A O 1
ATOM 657 N N . TYR A 1 84 ? 41.350 -7.980 -19.274 1.00 82.31 84 TYR A N 1
ATOM 658 C CA . TYR A 1 84 ? 40.124 -7.287 -19.660 1.00 82.31 84 TYR A CA 1
ATOM 659 C C . TYR A 1 84 ? 39.041 -8.287 -20.054 1.00 82.31 84 TYR A C 1
ATOM 661 O O . TYR A 1 84 ? 39.329 -9.336 -20.630 1.00 82.31 84 TYR A O 1
ATOM 669 N N . LYS A 1 85 ? 37.787 -7.951 -19.750 1.00 80.75 85 LYS A N 1
ATOM 670 C CA . LYS A 1 85 ? 36.617 -8.679 -20.237 1.00 80.75 85 LYS A CA 1
ATOM 671 C C . LYS A 1 85 ? 35.631 -7.688 -20.842 1.00 80.75 85 LYS A C 1
ATOM 673 O O . LYS A 1 85 ? 35.368 -6.638 -20.259 1.00 80.75 85 LYS A O 1
ATOM 678 N N . GLU A 1 86 ? 35.083 -8.041 -21.997 1.00 82.31 86 GLU A N 1
ATOM 679 C CA . GLU A 1 86 ? 33.983 -7.298 -22.605 1.00 82.31 86 GLU A CA 1
ATOM 680 C C . GLU A 1 86 ? 32.722 -7.489 -21.765 1.00 82.31 86 GLU A C 1
ATOM 682 O O . GLU A 1 86 ? 32.254 -8.614 -21.556 1.00 82.31 86 GLU A O 1
ATOM 687 N N . VAL A 1 87 ? 32.187 -6.384 -21.250 1.00 78.50 87 VAL A N 1
ATOM 688 C CA . VAL A 1 87 ? 30.921 -6.374 -20.523 1.00 78.50 87 VAL A CA 1
ATOM 689 C C . VAL A 1 87 ? 29.946 -5.494 -21.290 1.00 78.50 87 VAL A C 1
ATOM 691 O O . VAL A 1 87 ? 30.182 -4.309 -21.524 1.00 78.50 87 VAL A O 1
ATOM 694 N N . THR A 1 88 ? 28.836 -6.093 -21.706 1.00 74.81 88 THR A N 1
ATOM 695 C CA . THR A 1 88 ? 27.722 -5.387 -22.338 1.00 74.81 88 THR A CA 1
ATOM 696 C C . THR A 1 88 ? 26.816 -4.811 -21.257 1.00 74.81 88 THR A C 1
ATOM 698 O O . THR A 1 88 ? 26.151 -5.562 -20.536 1.00 74.81 88 THR A O 1
ATOM 701 N N . TYR A 1 89 ? 26.765 -3.486 -21.153 1.00 71.00 89 TYR A N 1
ATOM 702 C CA . TYR A 1 89 ? 25.848 -2.783 -20.266 1.00 71.00 89 TYR A CA 1
ATOM 703 C C . TYR A 1 89 ? 24.607 -2.352 -21.046 1.00 71.00 89 TYR A C 1
ATOM 705 O O . TYR A 1 89 ? 24.684 -1.751 -22.119 1.00 71.00 89 TYR A O 1
ATOM 713 N N . TYR A 1 90 ? 23.436 -2.645 -20.485 1.00 68.94 90 TYR A N 1
ATOM 714 C CA . TYR A 1 90 ? 22.181 -2.077 -20.957 1.00 68.94 90 TYR A CA 1
ATOM 715 C C . TYR A 1 90 ? 21.924 -0.813 -20.150 1.00 68.94 90 TYR A C 1
ATOM 717 O O . TYR A 1 90 ? 21.613 -0.901 -18.958 1.00 68.94 90 TYR A O 1
ATOM 725 N N . GLU A 1 91 ? 22.037 0.354 -20.781 1.00 65.88 91 GLU A N 1
ATOM 726 C CA . GLU A 1 91 ? 21.620 1.599 -20.149 1.00 65.88 91 GLU A CA 1
ATOM 727 C C . GLU A 1 91 ? 20.103 1.525 -19.943 1.00 65.88 91 GLU A C 1
ATOM 729 O O . GLU A 1 91 ? 19.295 1.666 -20.868 1.00 65.88 91 GLU A O 1
ATOM 734 N N . ARG A 1 92 ? 19.687 1.191 -18.716 1.00 56.38 92 ARG A N 1
ATOM 735 C CA . ARG A 1 92 ? 18.283 1.257 -18.323 1.00 56.38 92 ARG A CA 1
ATOM 736 C C . ARG A 1 92 ? 17.917 2.731 -18.246 1.00 56.38 92 ARG A C 1
ATOM 738 O O . ARG A 1 92 ? 17.941 3.321 -17.171 1.00 56.38 92 ARG A O 1
ATOM 745 N N . VAL A 1 93 ? 17.521 3.300 -19.382 1.00 58.47 93 VAL A N 1
ATOM 746 C CA . VAL A 1 93 ? 16.714 4.517 -19.406 1.00 58.47 93 VAL A CA 1
ATOM 747 C C . VAL A 1 93 ? 15.378 4.133 -18.783 1.00 58.47 93 VAL A C 1
ATOM 749 O O . VAL A 1 93 ? 14.442 3.718 -19.467 1.00 58.47 93 VAL A O 1
ATOM 752 N N . LEU A 1 94 ? 15.314 4.173 -17.450 1.00 58.75 94 LEU A N 1
ATOM 753 C CA . LEU A 1 94 ? 14.048 4.155 -16.742 1.00 58.75 94 LEU A CA 1
ATOM 754 C C . LEU A 1 94 ? 13.245 5.297 -17.361 1.00 58.75 94 LEU A C 1
ATOM 756 O O . LEU A 1 94 ? 13.720 6.437 -17.330 1.00 58.75 94 LEU A O 1
ATOM 760 N N . PRO A 1 95 ? 12.076 5.033 -17.973 1.00 53.22 95 PRO A N 1
ATOM 761 C CA . PRO A 1 95 ? 11.213 6.129 -18.348 1.00 53.22 95 PRO A CA 1
ATOM 762 C C . PRO A 1 95 ? 10.998 6.896 -17.051 1.00 53.22 95 PRO A C 1
ATOM 764 O O . PRO A 1 95 ? 10.530 6.306 -16.073 1.00 53.22 95 PRO A O 1
ATOM 767 N N . ARG A 1 96 ? 11.416 8.172 -17.012 1.00 56.12 96 ARG A N 1
ATOM 768 C CA . ARG A 1 96 ? 10.947 9.112 -15.993 1.00 56.12 96 ARG A CA 1
ATOM 769 C C . ARG A 1 96 ? 9.450 8.878 -15.974 1.00 56.12 96 ARG A C 1
ATOM 771 O O . ARG A 1 96 ? 8.785 9.170 -16.971 1.00 56.12 96 ARG A O 1
ATOM 778 N N . ARG A 1 97 ? 8.954 8.203 -14.929 1.00 55.91 97 ARG A N 1
ATOM 779 C CA . ARG A 1 97 ? 7.522 7.992 -14.763 1.00 55.91 97 ARG A CA 1
ATOM 780 C C . ARG A 1 97 ? 6.937 9.375 -14.961 1.00 55.91 97 ARG A C 1
ATOM 782 O O . ARG A 1 97 ? 7.468 10.321 -14.372 1.00 55.91 97 ARG A O 1
ATOM 789 N N . ALA A 1 98 ? 5.976 9.483 -15.881 1.00 54.22 98 ALA A N 1
ATOM 790 C CA . ALA A 1 98 ? 5.223 10.707 -16.081 1.00 54.22 98 ALA A CA 1
ATOM 791 C C . ALA A 1 98 ? 4.982 11.267 -14.689 1.00 54.22 98 ALA A C 1
ATOM 793 O O . ALA A 1 98 ? 4.497 10.527 -13.829 1.00 54.22 98 ALA A O 1
ATOM 794 N N . SER A 1 99 ? 5.492 12.475 -14.438 1.00 59.09 99 SER A N 1
ATOM 795 C CA . SER A 1 99 ? 5.274 13.140 -13.170 1.00 59.09 99 SER A CA 1
ATOM 796 C C . SER A 1 99 ? 3.774 13.077 -12.976 1.00 59.09 99 SER A C 1
ATOM 798 O O . SER A 1 99 ? 3.041 13.756 -13.692 1.00 59.09 99 SER A O 1
ATOM 800 N N . CYS A 1 100 ? 3.306 12.223 -12.063 1.00 54.19 100 CYS A N 1
ATOM 801 C CA . CYS A 1 100 ? 1.976 12.395 -11.522 1.00 54.19 100 CYS A CA 1
ATOM 802 C C . CYS A 1 100 ? 1.913 13.887 -11.175 1.00 54.19 100 CYS A C 1
ATOM 804 O O . CYS A 1 100 ? 2.928 14.396 -10.666 1.00 54.19 100 CYS A O 1
ATOM 806 N N . PRO A 1 101 ? 0.832 14.613 -11.518 1.00 57.97 101 PRO A N 1
ATOM 807 C CA . PRO A 1 101 ? 0.708 15.997 -11.089 1.00 57.97 101 PRO A CA 1
ATOM 808 C C . PRO A 1 101 ? 1.056 15.988 -9.610 1.00 57.97 101 PRO A C 1
ATOM 810 O O . PRO A 1 101 ? 0.522 15.165 -8.857 1.00 57.97 101 PRO A O 1
ATOM 813 N N . ARG A 1 102 ? 2.109 16.733 -9.260 1.00 56.56 102 ARG A N 1
ATOM 814 C CA . ARG A 1 102 ? 2.683 16.732 -7.921 1.00 56.56 102 ARG A CA 1
ATOM 815 C C . ARG A 1 102 ? 1.506 17.121 -7.034 1.00 56.56 102 ARG A C 1
ATOM 817 O O . ARG A 1 102 ? 1.092 18.273 -7.081 1.00 56.56 102 ARG A O 1
ATOM 824 N N . ARG A 1 103 ? 0.878 16.146 -6.356 1.00 59.00 103 ARG A N 1
ATOM 825 C CA . ARG A 1 103 ? -0.218 16.432 -5.422 1.00 59.00 103 ARG A CA 1
ATOM 826 C C . ARG A 1 103 ? 0.338 17.503 -4.508 1.00 59.00 103 ARG A C 1
ATOM 828 O O . ARG A 1 103 ? 1.472 17.336 -4.071 1.00 59.00 103 A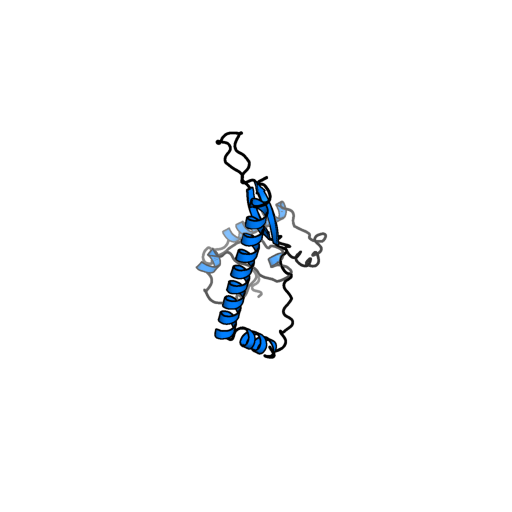RG A O 1
ATOM 835 N N . ASP A 1 104 ? -0.383 18.596 -4.331 1.00 62.75 104 ASP A N 1
ATOM 836 C CA . ASP A 1 104 ? 0.125 19.771 -3.641 1.00 62.75 104 ASP A CA 1
ATOM 837 C C . ASP A 1 104 ? 0.485 19.405 -2.191 1.00 62.75 104 ASP A C 1
ATOM 839 O O . ASP A 1 104 ? -0.370 19.322 -1.312 1.00 62.75 104 ASP A O 1
ATOM 843 N N . ILE A 1 105 ? 1.755 19.046 -1.968 1.00 63.88 105 ILE A N 1
ATOM 844 C CA . ILE A 1 105 ? 2.260 18.527 -0.687 1.00 63.88 105 ILE A CA 1
ATOM 845 C C . ILE A 1 105 ? 2.208 19.639 0.370 1.00 63.88 105 ILE A C 1
ATOM 847 O O . ILE A 1 105 ? 2.155 19.346 1.560 1.00 63.88 105 ILE A O 1
ATOM 851 N N . LEU A 1 106 ? 2.199 20.902 -0.066 1.00 67.81 106 LEU A N 1
ATOM 852 C CA . LEU A 1 106 ? 2.278 22.081 0.790 1.00 67.81 106 LEU A CA 1
ATOM 853 C C . LEU A 1 106 ? 1.024 22.267 1.651 1.00 67.81 106 LEU A C 1
ATOM 855 O O . LEU A 1 106 ? 1.132 22.733 2.778 1.00 67.81 106 LEU A O 1
ATOM 859 N N . ASN A 1 107 ? -0.139 21.828 1.168 1.00 72.31 107 ASN A N 1
ATOM 860 C CA . ASN A 1 107 ? -1.414 21.947 1.882 1.00 72.31 107 ASN A CA 1
ATOM 861 C C . ASN A 1 107 ? -1.736 20.736 2.779 1.00 72.31 107 ASN A C 1
ATOM 863 O O . ASN A 1 107 ? -2.835 20.625 3.323 1.00 72.31 107 ASN A O 1
ATOM 867 N N . ARG A 1 108 ? -0.799 19.792 2.940 1.00 73.25 108 ARG A N 1
ATOM 868 C CA . ARG A 1 108 ? -1.033 18.572 3.717 1.00 73.25 108 ARG A CA 1
ATOM 869 C C . ARG A 1 108 ? -0.772 18.810 5.199 1.00 73.25 108 ARG A C 1
ATOM 871 O O . ARG A 1 108 ? 0.350 18.662 5.675 1.00 73.25 108 ARG A O 1
ATOM 878 N N . VAL A 1 109 ? -1.835 19.130 5.925 1.00 78.44 109 VAL A N 1
ATOM 879 C CA . VAL A 1 109 ? -1.804 19.232 7.385 1.00 78.44 109 VAL A CA 1
ATOM 880 C C . VAL A 1 109 ? -1.753 17.826 7.981 1.00 78.44 109 VAL A C 1
ATOM 882 O O . VAL A 1 109 ? -2.656 17.016 7.774 1.00 78.44 109 VAL A O 1
ATOM 885 N N . TYR A 1 110 ? -0.682 17.528 8.709 1.00 81.44 110 TYR A N 1
ATOM 886 C CA . TYR A 1 110 ? -0.595 16.341 9.552 1.00 81.44 110 TYR A CA 1
ATOM 887 C C . TYR A 1 110 ? -0.813 16.740 11.007 1.00 81.44 110 TYR A C 1
ATOM 889 O O . TYR A 1 110 ? -0.351 17.794 11.439 1.00 81.44 110 TYR A O 1
ATOM 897 N N . ALA A 1 111 ? -1.482 15.877 11.769 1.00 84.94 111 ALA A N 1
ATOM 898 C CA . ALA A 1 111 ? -1.487 15.996 13.221 1.00 84.94 111 ALA A CA 1
ATOM 899 C C . ALA A 1 111 ? -0.060 15.828 13.767 1.00 84.94 111 ALA A C 1
ATOM 901 O O . ALA A 1 111 ? 0.727 15.048 13.209 1.00 84.94 111 ALA A O 1
ATOM 902 N N . SER A 1 112 ? 0.249 16.523 14.865 1.00 91.88 112 SER A N 1
ATOM 903 C CA . SER A 1 112 ? 1.506 16.342 15.594 1.00 91.88 112 SER A CA 1
ATOM 904 C C . SER A 1 112 ? 1.696 14.877 15.993 1.00 91.88 112 SER A C 1
ATOM 906 O O . SER A 1 112 ? 0.729 14.130 16.162 1.00 91.88 112 SER A O 1
ATOM 908 N N . ASP A 1 113 ? 2.949 14.452 16.134 1.00 91.75 113 ASP A N 1
ATOM 909 C CA . ASP A 1 113 ? 3.281 13.076 16.517 1.00 91.75 113 ASP A CA 1
ATOM 910 C C . ASP A 1 113 ? 2.648 12.706 17.866 1.00 91.75 113 ASP A C 1
ATOM 912 O O . ASP A 1 113 ? 2.070 11.628 18.002 1.00 91.75 113 ASP A O 1
ATOM 916 N N . GLU A 1 114 ? 2.650 13.650 18.807 1.00 94.12 114 GLU A N 1
ATOM 917 C CA . GLU A 1 114 ? 1.980 13.550 20.107 1.00 94.12 114 GLU A CA 1
ATOM 918 C C . GLU A 1 114 ? 0.465 13.373 19.963 1.00 94.12 114 GLU A C 1
ATOM 920 O O . GLU A 1 114 ? -0.119 12.496 20.596 1.00 94.12 114 GLU A O 1
ATOM 925 N N . GLY A 1 115 ? -0.180 14.148 19.083 1.00 93.88 115 GLY A N 1
ATOM 926 C CA . GLY A 1 115 ? -1.616 14.033 18.832 1.00 93.88 115 GLY A CA 1
ATOM 927 C C . GLY A 1 115 ? -1.992 12.683 18.223 1.00 93.88 115 GLY A C 1
ATOM 928 O O . GLY A 1 115 ? -3.014 12.101 18.586 1.00 93.88 115 GLY A O 1
ATOM 929 N N . ARG A 1 116 ? -1.143 12.142 17.339 1.00 92.44 116 ARG A N 1
ATOM 930 C CA . ARG A 1 116 ? -1.341 10.798 16.781 1.00 92.44 116 ARG A CA 1
ATOM 931 C C . ARG A 1 116 ? -1.176 9.720 17.847 1.00 92.44 116 ARG A C 1
ATOM 933 O O . ARG A 1 116 ? -2.018 8.831 17.913 1.00 92.44 116 ARG A O 1
ATOM 940 N N . ALA A 1 117 ? -0.136 9.804 18.675 1.00 94.88 117 ALA A N 1
ATOM 941 C CA . ALA A 1 117 ? 0.095 8.847 19.755 1.00 94.88 117 ALA A CA 1
ATOM 942 C C . ALA A 1 117 ? -1.056 8.860 20.773 1.00 94.88 117 ALA A C 1
ATOM 944 O O . ALA A 1 117 ? -1.602 7.808 21.085 1.00 94.88 117 ALA A O 1
ATOM 945 N N . ALA A 1 118 ? -1.501 10.046 21.198 1.00 96.12 118 ALA A N 1
ATOM 946 C CA . ALA A 1 118 ? -2.619 10.193 22.125 1.00 96.12 118 ALA A CA 1
ATOM 947 C C . ALA A 1 118 ? -3.940 9.647 21.554 1.00 96.12 118 ALA A C 1
ATOM 949 O O . ALA A 1 118 ? -4.742 9.072 22.287 1.00 96.12 118 ALA A O 1
ATOM 950 N N . ALA A 1 119 ? -4.185 9.814 20.250 1.00 95.75 119 ALA A N 1
ATOM 951 C CA . ALA A 1 119 ? -5.361 9.246 19.594 1.00 95.75 119 ALA A CA 1
ATOM 952 C C . ALA A 1 119 ? -5.313 7.711 19.550 1.00 95.75 119 ALA A C 1
ATOM 954 O O . ALA A 1 119 ? -6.326 7.065 19.806 1.00 95.75 119 ALA A O 1
ATOM 955 N N . VAL A 1 120 ? -4.142 7.132 19.266 1.00 95.50 120 VAL A N 1
ATOM 956 C CA . VAL A 1 120 ? -3.948 5.674 19.277 1.00 95.50 120 VAL A CA 1
ATOM 957 C C . VAL A 1 120 ? -4.122 5.116 20.687 1.00 95.50 120 VAL A C 1
ATOM 959 O O . VAL A 1 120 ? -4.897 4.187 20.865 1.00 95.50 120 VAL A O 1
ATOM 962 N N . GLU A 1 121 ? -3.508 5.734 21.695 1.00 96.50 121 GLU A N 1
ATOM 963 C CA . GLU A 1 121 ? -3.627 5.299 23.091 1.00 96.50 121 GLU A CA 1
ATOM 964 C C . GLU A 1 121 ? -5.085 5.334 23.582 1.00 96.50 121 GLU A C 1
ATOM 966 O O . GLU A 1 121 ? -5.548 4.423 24.266 1.00 96.50 121 GLU A O 1
ATOM 971 N N . LYS A 1 122 ? -5.846 6.375 23.214 1.00 96.31 122 LYS A N 1
ATOM 972 C CA . LYS A 1 122 ? -7.285 6.447 23.516 1.00 96.31 122 LYS A CA 1
ATOM 973 C C . LYS A 1 122 ? -8.072 5.326 22.837 1.00 96.31 122 LYS A C 1
ATOM 975 O O . LYS A 1 122 ? -8.958 4.759 23.469 1.00 96.31 122 LYS A O 1
ATOM 980 N N . ALA A 1 123 ? -7.751 5.009 21.584 1.00 95.62 123 ALA A N 1
ATOM 981 C CA . ALA A 1 123 ? -8.405 3.931 20.849 1.00 95.62 123 ALA A CA 1
ATOM 982 C C . ALA A 1 123 ? -8.090 2.552 21.450 1.00 95.62 123 ALA A C 1
ATOM 984 O O . ALA A 1 123 ? -8.995 1.741 21.593 1.00 95.62 123 ALA A O 1
ATOM 985 N N . GLU A 1 124 ? -6.847 2.306 21.867 1.00 94.75 124 GLU A N 1
ATOM 986 C CA . GLU A 1 124 ? -6.444 1.062 22.542 1.00 94.75 124 GLU A CA 1
ATOM 987 C C . GLU A 1 124 ? -7.117 0.910 23.914 1.00 94.75 124 GLU A C 1
ATOM 989 O O . GLU A 1 124 ? -7.563 -0.174 24.280 1.00 94.75 124 GLU A O 1
ATOM 994 N N . LYS A 1 125 ? -7.256 2.005 24.673 1.00 95.62 125 LYS A N 1
ATOM 995 C CA . LYS A 1 125 ? -8.015 2.007 25.936 1.00 95.62 125 LYS A CA 1
ATOM 996 C C . LYS A 1 125 ? -9.487 1.665 25.722 1.00 95.62 125 LYS A C 1
ATOM 998 O O . LYS A 1 125 ? -10.058 0.933 26.525 1.00 95.62 125 LYS A O 1
ATOM 1003 N N . LEU A 1 126 ? -10.086 2.187 24.651 1.00 92.75 126 LEU A N 1
ATOM 1004 C CA . LEU A 1 126 ? -11.456 1.862 24.268 1.00 92.75 126 LEU A CA 1
ATOM 1005 C C . LEU A 1 126 ? -11.557 0.391 23.856 1.00 92.75 126 LEU A C 1
ATOM 1007 O O . LEU A 1 126 ? -12.415 -0.313 24.376 1.00 92.75 126 LEU A O 1
ATOM 1011 N N . GLU A 1 127 ? -10.644 -0.101 23.017 1.00 91.62 127 GLU A N 1
ATOM 1012 C CA . GLU A 1 127 ? -10.576 -1.513 22.618 1.00 91.62 127 GLU A CA 1
ATOM 1013 C C . GLU A 1 127 ? -10.497 -2.447 23.833 1.00 91.62 127 GLU A C 1
ATOM 1015 O O . GLU A 1 127 ? -11.227 -3.431 23.890 1.00 91.62 127 GLU A O 1
ATOM 1020 N N . ALA A 1 128 ? -9.674 -2.111 24.830 1.00 91.12 128 ALA A N 1
ATOM 1021 C CA . ALA A 1 128 ? -9.542 -2.885 26.064 1.00 91.12 128 ALA A CA 1
ATOM 1022 C C . ALA A 1 128 ? -10.784 -2.827 26.973 1.00 91.12 128 ALA A C 1
ATOM 1024 O O . ALA A 1 128 ? -10.952 -3.696 27.827 1.00 91.12 128 ALA A O 1
ATOM 1025 N N . SER A 1 129 ? -11.629 -1.802 26.824 1.00 90.81 129 SER A N 1
ATOM 1026 C CA . SER A 1 129 ? -12.894 -1.678 27.559 1.00 90.81 129 SER A CA 1
ATOM 1027 C C . SER A 1 129 ? -14.050 -2.443 26.913 1.00 90.81 129 SER A C 1
ATOM 1029 O O . SER A 1 129 ? -15.053 -2.691 27.581 1.00 90.81 129 SER A O 1
ATOM 1031 N N . LEU A 1 130 ? -13.920 -2.813 25.634 1.00 87.75 130 LEU A N 1
ATOM 1032 C CA . LEU A 1 130 ? -14.922 -3.600 24.926 1.00 87.75 130 LEU A CA 1
ATOM 1033 C C . LEU A 1 130 ? -14.889 -5.059 25.389 1.00 87.75 130 LEU A C 1
ATOM 1035 O O . LEU A 1 130 ? -13.842 -5.614 25.730 1.00 87.75 130 LEU A O 1
ATOM 1039 N N . GLU A 1 131 ? -16.057 -5.694 25.388 1.00 76.25 131 GLU A N 1
ATOM 1040 C CA . GLU A 1 131 ? -16.184 -7.099 25.758 1.00 76.25 131 GLU A CA 1
ATOM 1041 C C . GLU A 1 131 ? -15.517 -8.012 24.717 1.00 76.25 131 GLU A C 1
ATOM 1043 O O . GLU A 1 131 ? -15.634 -7.813 23.508 1.00 76.25 131 GLU A O 1
ATOM 1048 N N . SER A 1 132 ? -14.843 -9.063 25.192 1.00 77.56 132 SER A N 1
ATOM 1049 C CA . SER A 1 132 ? -14.094 -10.017 24.355 1.00 77.56 132 SER A CA 1
ATOM 1050 C C . SER A 1 132 ? -14.977 -10.921 23.479 1.00 77.56 132 SER A C 1
ATOM 1052 O O . SER A 1 132 ? -14.447 -11.796 22.789 1.00 77.56 132 SER A O 1
ATOM 1054 N N . GLU A 1 133 ? -16.302 -10.774 23.530 1.00 83.88 133 GLU A N 1
ATOM 1055 C CA . GLU A 1 133 ? -17.231 -11.611 22.767 1.00 83.88 133 GLU A CA 1
ATOM 1056 C C . GLU A 1 133 ? -17.066 -11.412 21.253 1.00 83.88 133 GLU A C 1
ATOM 1058 O O . GLU A 1 133 ? -17.157 -12.371 20.485 1.00 83.88 133 GLU A O 1
ATOM 1063 N N . TYR A 1 134 ? -16.718 -10.193 20.830 1.00 87.69 134 TYR A N 1
ATOM 1064 C CA . TYR A 1 134 ? -16.508 -9.853 19.427 1.00 87.69 134 TYR A CA 1
ATOM 1065 C C . TYR A 1 134 ? -15.048 -9.483 19.153 1.00 87.69 134 TYR A C 1
ATOM 1067 O O . TYR A 1 134 ? -14.396 -8.832 19.971 1.00 87.69 134 TYR A O 1
ATOM 1075 N N . PRO A 1 135 ? -14.502 -9.870 17.988 1.00 91.19 135 PRO A N 1
ATOM 1076 C CA . PRO A 1 135 ? -13.130 -9.546 17.648 1.00 91.19 135 PRO A CA 1
ATOM 1077 C C . PRO A 1 135 ? -12.993 -8.049 17.337 1.00 91.19 135 PRO A C 1
ATOM 1079 O O . PRO A 1 135 ? -13.604 -7.542 16.397 1.00 91.19 135 PRO A O 1
ATOM 1082 N N . SER A 1 136 ? -12.126 -7.363 18.077 1.00 91.50 136 SER A N 1
ATOM 1083 C CA . SER A 1 136 ? -11.795 -5.948 17.894 1.00 91.50 136 SER A CA 1
ATOM 1084 C C . SER A 1 136 ? -10.384 -5.760 17.313 1.00 91.50 136 SER A C 1
ATOM 1086 O O . SER A 1 136 ? -9.557 -6.680 17.302 1.00 91.50 136 SER A O 1
ATOM 1088 N N . PHE A 1 137 ? -10.148 -4.594 16.705 1.00 91.69 137 PHE A N 1
ATOM 1089 C CA . PHE A 1 137 ? -8.817 -4.147 16.288 1.00 91.69 137 PHE A CA 1
ATOM 1090 C C . PHE A 1 137 ? -8.768 -2.618 16.178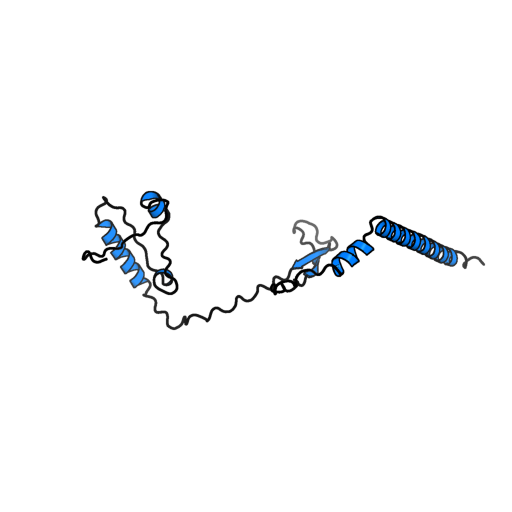 1.00 91.69 137 PHE A C 1
ATOM 1092 O O . PHE A 1 137 ? -9.733 -1.984 15.747 1.00 91.69 137 PHE A O 1
ATOM 1099 N N . VAL A 1 138 ? -7.604 -2.026 16.452 1.00 92.50 138 VAL A N 1
ATOM 1100 C CA . VAL A 1 138 ? -7.337 -0.595 16.221 1.00 92.50 138 VAL A CA 1
ATOM 1101 C C . VAL A 1 138 ? -6.601 -0.375 14.893 1.00 92.50 138 VAL A C 1
ATOM 1103 O O . VAL A 1 138 ? -5.640 -1.071 14.552 1.00 92.50 138 VAL A O 1
ATOM 1106 N N . ARG A 1 139 ? -7.031 0.629 14.113 1.00 91.75 139 ARG A N 1
ATOM 1107 C CA . ARG A 1 139 ?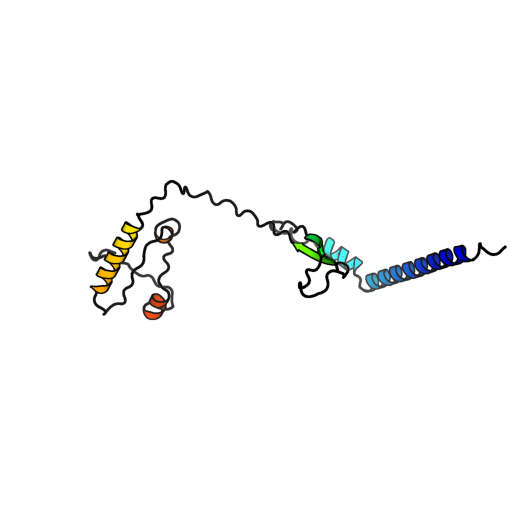 -6.419 0.992 12.821 1.00 91.75 139 ARG A CA 1
ATOM 1108 C C . ARG A 1 139 ? -6.198 2.504 12.688 1.00 91.75 139 ARG A C 1
ATOM 1110 O O . ARG A 1 139 ? -7.145 3.230 12.393 1.00 91.75 139 ARG A O 1
ATOM 1117 N N . PRO A 1 140 ? -4.947 2.990 12.780 1.00 91.56 140 PRO A N 1
ATOM 1118 C CA . PRO A 1 140 ? -4.634 4.386 12.488 1.00 91.56 140 PRO A CA 1
ATOM 1119 C C . PRO A 1 140 ? -4.919 4.727 11.019 1.00 91.56 140 PRO A C 1
ATOM 1121 O O . PRO A 1 140 ? -4.448 4.047 10.097 1.00 91.56 140 PRO A O 1
ATOM 1124 N N . MET A 1 141 ? -5.688 5.790 10.783 1.00 89.19 141 MET A N 1
ATOM 1125 C CA . MET A 1 141 ? -6.063 6.204 9.433 1.00 89.19 141 MET A CA 1
ATOM 1126 C C . MET A 1 141 ? -4.925 6.946 8.736 1.00 89.19 141 MET A C 1
ATOM 1128 O O . MET A 1 141 ? -4.469 8.000 9.173 1.00 89.19 141 MET A O 1
ATOM 1132 N N . LEU A 1 142 ? -4.477 6.393 7.606 1.00 84.31 142 LEU A N 1
ATOM 1133 C CA . LEU A 1 142 ? -3.549 7.055 6.702 1.00 84.31 142 LEU A CA 1
ATOM 1134 C C . LEU A 1 142 ? -4.336 7.850 5.663 1.00 84.31 142 LEU A C 1
ATOM 1136 O O . LEU A 1 142 ? -5.435 7.448 5.280 1.00 84.31 142 LEU A O 1
ATOM 1140 N N . PRO A 1 143 ? -3.760 8.915 5.091 1.00 81.25 143 PRO A N 1
ATOM 1141 C CA . PRO A 1 143 ? -4.477 9.695 4.093 1.00 81.25 143 PRO A CA 1
ATOM 1142 C C . PRO A 1 143 ? -4.880 8.898 2.847 1.00 81.25 143 PRO A C 1
ATOM 1144 O O . PRO A 1 143 ? -5.818 9.292 2.173 1.00 81.25 143 PRO A O 1
ATOM 1147 N N . SER A 1 144 ? -4.193 7.800 2.517 1.00 83.00 144 SER A N 1
ATOM 1148 C CA . SER A 1 144 ? -4.596 6.900 1.425 1.00 83.00 144 SER A CA 1
ATOM 1149 C C . SER A 1 144 ? -5.889 6.134 1.716 1.00 83.00 144 SER A C 1
ATOM 1151 O O . SER A 1 144 ? -6.565 5.727 0.777 1.00 83.00 144 SER A O 1
ATOM 1153 N N . HIS A 1 145 ? -6.229 5.935 2.993 1.00 86.56 145 HIS A N 1
ATOM 1154 C CA . HIS A 1 145 ? -7.492 5.323 3.408 1.00 86.56 145 HIS A CA 1
ATOM 1155 C C . HIS A 1 145 ? -8.648 6.332 3.335 1.00 86.56 145 HIS A C 1
ATOM 1157 O O . HIS A 1 145 ? -9.762 5.952 3.003 1.00 86.56 145 HIS A O 1
ATOM 1163 N N . VAL A 1 146 ? -8.368 7.614 3.606 1.00 83.12 146 VAL A N 1
ATOM 1164 C CA . VAL A 1 146 ? -9.391 8.670 3.742 1.00 83.12 146 VAL A CA 1
ATOM 1165 C C . VAL A 1 146 ? -9.526 9.548 2.485 1.00 83.12 146 VAL A C 1
ATOM 1167 O O . VAL A 1 146 ? -10.533 10.219 2.302 1.00 83.12 146 VAL A O 1
ATOM 1170 N N . SER A 1 147 ? -8.527 9.577 1.595 1.00 78.88 147 SER A N 1
ATOM 1171 C CA . SER A 1 147 ? -8.513 10.461 0.421 1.00 78.88 147 SER A CA 1
ATOM 1172 C C . SER A 1 147 ? -7.887 9.807 -0.820 1.00 78.88 147 SER A C 1
ATOM 1174 O O . SER A 1 147 ? -6.808 9.214 -0.767 1.00 78.88 147 SER A O 1
ATOM 1176 N N . GLY A 1 148 ? -8.532 9.973 -1.981 1.00 66.06 148 GLY A N 1
ATOM 1177 C CA . GLY A 1 148 ? -7.911 9.726 -3.289 1.00 66.06 148 GLY A CA 1
ATOM 1178 C C . GLY A 1 148 ? -7.832 8.264 -3.740 1.00 66.06 148 GLY A C 1
ATOM 1179 O O . GLY A 1 148 ? -6.836 7.892 -4.366 1.00 66.06 148 GLY A O 1
ATOM 1180 N N . GLY A 1 149 ? -8.858 7.460 -3.444 1.00 65.06 149 GLY A N 1
ATOM 1181 C CA . GLY A 1 149 ? -9.025 6.121 -4.025 1.00 65.06 149 GLY A CA 1
ATOM 1182 C C . GLY A 1 149 ? -9.621 5.063 -3.095 1.00 65.06 149 GLY A C 1
ATOM 1183 O O . GLY A 1 149 ? -10.025 4.032 -3.606 1.00 65.06 149 GLY A O 1
ATOM 1184 N N . PHE A 1 150 ? -9.698 5.329 -1.784 1.00 66.25 150 PHE A N 1
ATOM 1185 C CA . PHE A 1 150 ? -10.490 4.594 -0.778 1.00 66.25 150 PHE A CA 1
ATOM 1186 C C . PHE A 1 150 ? -10.286 3.070 -0.719 1.00 66.25 150 PHE A C 1
ATOM 1188 O O . PHE A 1 150 ? -11.238 2.301 -0.770 1.00 66.25 150 PHE A O 1
ATOM 1195 N N . TRP A 1 151 ? -9.040 2.624 -0.548 1.00 81.56 151 TRP A N 1
ATOM 1196 C CA . TRP A 1 151 ? -8.752 1.224 -0.207 1.00 81.56 151 TRP A CA 1
ATOM 1197 C C . TRP A 1 151 ? -8.264 1.161 1.240 1.00 81.56 151 TRP A C 1
ATOM 1199 O O . TRP A 1 151 ? -7.145 1.590 1.534 1.00 81.56 151 TRP A O 1
ATOM 1209 N N . LEU A 1 152 ? -9.091 0.635 2.148 1.00 86.69 152 LEU A N 1
ATOM 1210 C CA . LEU A 1 152 ? -8.702 0.353 3.530 1.00 86.69 152 LEU A CA 1
ATOM 1211 C C . LEU A 1 152 ? -8.333 -1.127 3.663 1.00 86.69 152 LEU A C 1
ATOM 1213 O O . LEU A 1 152 ? -9.192 -2.000 3.713 1.00 86.69 152 LEU A O 1
ATOM 1217 N N . GLY A 1 153 ? -7.033 -1.409 3.728 1.00 88.06 153 GLY A N 1
ATOM 1218 C CA . GLY A 1 153 ? -6.552 -2.754 4.034 1.00 88.06 153 GLY A CA 1
ATOM 1219 C C . GLY A 1 153 ? -6.693 -3.062 5.524 1.00 88.06 153 GLY A C 1
ATOM 1220 O O . GLY A 1 153 ? -6.125 -2.345 6.353 1.00 88.06 153 GLY A O 1
ATOM 1221 N N . LEU A 1 154 ? -7.407 -4.137 5.851 1.00 89.56 154 LEU A N 1
ATOM 1222 C CA . LEU A 1 154 ? -7.527 -4.655 7.212 1.00 89.56 154 LEU A CA 1
ATOM 1223 C C . LEU A 1 154 ? -6.328 -5.550 7.585 1.00 89.56 154 LEU A C 1
ATOM 1225 O O . LEU A 1 154 ? -5.653 -6.085 6.696 1.00 89.56 154 LEU A O 1
ATOM 1229 N N . PRO A 1 155 ? -6.020 -5.725 8.885 1.00 90.94 155 PRO A N 1
ATOM 1230 C CA . PRO A 1 155 ? -4.958 -6.628 9.311 1.00 90.94 155 PRO A CA 1
ATOM 1231 C C . PRO A 1 155 ? -5.212 -8.065 8.837 1.00 90.94 155 PRO A C 1
ATOM 1233 O O . PRO A 1 155 ? -6.262 -8.646 9.096 1.00 90.94 155 PRO A O 1
ATOM 1236 N N . ALA A 1 156 ? -4.225 -8.677 8.176 1.00 91.06 156 ALA A N 1
ATOM 1237 C CA . ALA A 1 156 ? -4.398 -9.997 7.561 1.00 91.06 156 ALA A CA 1
ATOM 1238 C C . ALA A 1 156 ? -4.782 -11.097 8.568 1.00 91.06 156 ALA A C 1
ATOM 1240 O O . ALA A 1 156 ? -5.525 -12.015 8.224 1.00 91.06 156 ALA A O 1
ATOM 1241 N N . TYR A 1 157 ? -4.288 -11.009 9.808 1.00 91.50 157 TYR A N 1
ATOM 1242 C CA . TYR A 1 157 ? -4.651 -11.950 10.870 1.00 91.50 157 TYR A CA 1
ATOM 1243 C C . TYR A 1 157 ? -6.127 -11.825 11.268 1.00 91.50 157 TYR A C 1
ATOM 1245 O O . TYR A 1 157 ? -6.749 -12.834 11.581 1.00 91.50 157 TYR A O 1
ATOM 1253 N N . PHE A 1 158 ? -6.682 -10.610 11.233 1.00 92.00 158 PHE A N 1
ATOM 1254 C CA . PHE A 1 158 ? -8.071 -10.343 11.580 1.00 92.00 158 PHE A CA 1
ATOM 1255 C C . PHE A 1 158 ? -8.992 -10.914 10.503 1.00 92.00 158 PHE A C 1
ATOM 1257 O O . PHE A 1 158 ? -9.892 -11.689 10.812 1.00 92.00 158 PHE A O 1
ATOM 1264 N N . CYS A 1 159 ? -8.692 -10.638 9.229 1.00 91.81 159 CYS A N 1
ATOM 1265 C CA . CYS A 1 159 ? -9.490 -11.154 8.118 1.00 91.81 159 CYS A CA 1
ATOM 1266 C C . CYS A 1 159 ? -9.531 -12.683 8.100 1.00 91.81 159 CYS A C 1
ATOM 1268 O O . CYS A 1 159 ? -10.593 -13.265 7.953 1.00 91.81 159 CYS A O 1
ATOM 1270 N N . ARG A 1 160 ? -8.386 -13.350 8.286 1.00 91.75 160 ARG A N 1
ATOM 1271 C CA . ARG A 1 160 ? -8.321 -14.821 8.226 1.00 91.75 160 ARG A CA 1
ATOM 1272 C C . ARG A 1 160 ? -9.093 -15.522 9.342 1.00 91.75 160 ARG A C 1
ATOM 1274 O O . ARG A 1 160 ? -9.447 -16.681 9.168 1.00 91.75 160 ARG A O 1
ATOM 1281 N N . ARG A 1 161 ? -9.263 -14.871 10.496 1.00 92.31 161 ARG A N 1
ATOM 1282 C CA . ARG A 1 161 ? -9.923 -15.463 11.669 1.00 92.31 161 ARG A CA 1
ATOM 1283 C C . ARG A 1 161 ? -11.404 -15.106 11.738 1.00 92.31 161 ARG A C 1
ATOM 1285 O O . ARG A 1 161 ? -12.185 -15.951 12.151 1.00 92.31 161 ARG A O 1
ATOM 1292 N N . ASN A 1 162 ? -11.761 -13.887 11.333 1.00 91.50 162 ASN A N 1
ATOM 1293 C CA . ASN A 1 162 ? -13.073 -13.304 11.614 1.00 91.50 162 ASN A CA 1
ATOM 1294 C C . ASN A 1 162 ? -13.902 -12.998 10.361 1.00 91.50 162 ASN A C 1
ATOM 1296 O O . ASN A 1 162 ? -15.091 -12.735 10.491 1.00 91.50 162 ASN A O 1
ATOM 1300 N N . LEU A 1 163 ? -13.300 -13.000 9.165 1.00 91.81 163 LEU A N 1
ATOM 1301 C CA . LEU A 1 163 ? -14.002 -12.696 7.917 1.00 91.81 163 LEU A CA 1
ATOM 1302 C C . LEU A 1 163 ? -14.077 -13.929 7.002 1.00 91.81 163 LEU A C 1
ATOM 1304 O O . LEU A 1 163 ? -13.163 -14.761 6.993 1.00 91.81 163 LEU A O 1
ATOM 1308 N N . PRO A 1 164 ? -15.150 -14.054 6.206 1.00 91.69 164 PRO A N 1
ATOM 1309 C CA . PRO A 1 164 ? -15.280 -15.128 5.237 1.00 91.69 164 PRO A CA 1
ATOM 1310 C C . PRO A 1 164 ? -14.272 -14.971 4.092 1.00 91.69 164 PRO A C 1
ATOM 1312 O O . PRO A 1 164 ? -13.840 -13.877 3.744 1.00 91.69 164 PRO A O 1
ATOM 1315 N N . ALA A 1 165 ? -13.899 -16.091 3.470 1.00 90.31 165 ALA A N 1
ATOM 1316 C CA . ALA A 1 165 ? -12.896 -16.126 2.399 1.00 90.31 165 ALA A CA 1
ATOM 1317 C C . ALA A 1 165 ? -13.402 -15.616 1.032 1.00 90.31 165 ALA A C 1
ATOM 1319 O O . ALA A 1 165 ? -12.691 -15.733 0.034 1.00 90.31 165 ALA A O 1
ATOM 1320 N N . ARG A 1 166 ? -14.634 -15.107 0.973 1.00 90.94 166 ARG A N 1
ATOM 1321 C CA . ARG A 1 166 ? -15.299 -14.620 -0.239 1.00 90.94 166 ARG A CA 1
ATOM 1322 C C . ARG A 1 166 ? -15.579 -13.127 -0.111 1.00 90.94 166 ARG A C 1
ATOM 1324 O O . ARG A 1 166 ? -15.638 -12.604 0.998 1.00 90.94 166 ARG A O 1
ATOM 1331 N N . ASP A 1 167 ? -15.773 -12.475 -1.249 1.00 91.62 167 ASP A N 1
ATOM 1332 C CA . ASP A 1 167 ? -16.128 -11.061 -1.283 1.00 91.62 167 ASP A CA 1
ATOM 1333 C C . ASP A 1 167 ? -17.525 -10.867 -0.677 1.00 91.62 167 ASP A C 1
ATOM 1335 O O . ASP A 1 167 ? -18.507 -11.445 -1.148 1.00 91.62 167 ASP A O 1
ATOM 1339 N N . GLU A 1 168 ? -17.604 -10.062 0.380 1.00 90.88 168 GLU A N 1
ATOM 1340 C CA . GLU A 1 168 ? -18.846 -9.720 1.073 1.00 90.88 168 GLU A CA 1
ATOM 1341 C C . GLU A 1 168 ? -18.908 -8.222 1.375 1.00 90.88 168 GLU A C 1
ATOM 1343 O O . GLU A 1 168 ? -17.890 -7.533 1.469 1.00 90.88 168 GLU A O 1
ATOM 1348 N N . THR A 1 169 ? -20.131 -7.709 1.513 1.00 91.44 169 THR A N 1
ATOM 1349 C CA . THR A 1 169 ? -20.390 -6.324 1.909 1.00 91.44 169 THR A CA 1
ATOM 1350 C C . THR A 1 169 ? -20.540 -6.252 3.422 1.00 91.44 169 THR A C 1
ATOM 1352 O O . THR A 1 169 ? -21.370 -6.951 3.994 1.00 91.44 169 THR A O 1
ATOM 1355 N N . VAL A 1 170 ? -19.748 -5.391 4.059 1.00 89.44 170 VAL A N 1
ATOM 1356 C CA . VAL A 1 170 ? -19.833 -5.113 5.496 1.00 89.44 170 VAL A CA 1
ATOM 1357 C C . VAL A 1 170 ? -20.537 -3.776 5.684 1.00 89.44 170 VAL A C 1
ATOM 1359 O O . VAL A 1 170 ? -20.115 -2.772 5.110 1.00 89.44 170 VAL A O 1
ATOM 1362 N N . THR A 1 171 ? -21.598 -3.762 6.483 1.00 91.88 171 THR A N 1
ATOM 1363 C CA . THR A 1 171 ? -22.245 -2.533 6.950 1.00 91.88 171 THR A CA 1
ATOM 1364 C C . THR A 1 171 ? -21.512 -2.037 8.187 1.00 91.88 171 THR A C 1
ATOM 1366 O O . THR A 1 171 ? -21.352 -2.788 9.150 1.00 91.88 171 THR A O 1
ATOM 1369 N N . LEU A 1 172 ? -21.036 -0.796 8.148 1.00 90.25 172 LEU A N 1
ATOM 1370 C CA . LEU A 1 172 ? -20.464 -0.143 9.320 1.00 90.25 172 LEU A CA 1
ATOM 1371 C C . LEU A 1 172 ? -21.603 0.526 10.076 1.00 90.25 172 LEU A C 1
ATOM 1373 O O . LEU A 1 172 ? -22.462 1.128 9.449 1.00 90.25 172 LEU A O 1
ATOM 1377 N N . VAL A 1 173 ? -21.613 0.375 11.393 1.00 92.06 173 VAL A N 1
ATOM 1378 C CA . VAL A 1 173 ? -22.603 0.995 12.271 1.00 92.06 173 VAL A CA 1
ATOM 1379 C C . VAL A 1 173 ? -21.835 1.791 13.308 1.00 92.06 173 VAL A C 1
ATOM 1381 O O . VAL A 1 173 ? -20.824 1.306 13.828 1.00 92.06 173 VAL A O 1
ATOM 1384 N N . ASP A 1 174 ? -22.267 3.019 13.558 1.00 91.56 174 ASP A N 1
ATOM 1385 C CA . ASP A 1 174 ? -21.677 3.856 14.592 1.00 91.56 174 ASP A CA 1
ATOM 1386 C C . ASP A 1 174 ? -22.221 3.524 15.995 1.00 91.56 174 ASP A C 1
ATOM 1388 O O . ASP A 1 174 ? -23.014 2.604 16.198 1.00 91.56 174 ASP A O 1
ATOM 1392 N N . GLU A 1 175 ? -21.767 4.274 16.998 1.00 87.25 175 GLU A N 1
ATOM 1393 C CA . GLU A 1 175 ? -22.202 4.109 18.391 1.00 87.25 175 GLU A CA 1
ATOM 1394 C C . GLU A 1 175 ? -23.688 4.457 18.604 1.00 87.25 175 GLU A C 1
ATOM 1396 O O . GLU A 1 175 ? -24.289 4.002 19.578 1.00 87.25 175 GLU A O 1
ATOM 1401 N N . ALA A 1 176 ? -24.288 5.255 17.713 1.00 89.12 176 ALA A N 1
ATOM 1402 C CA . ALA A 1 176 ? -25.697 5.639 17.759 1.00 89.12 176 ALA A CA 1
ATOM 1403 C C . ALA A 1 176 ? -26.614 4.629 17.047 1.00 89.12 176 ALA A C 1
ATOM 1405 O O . ALA A 1 176 ? -27.836 4.737 17.154 1.00 89.12 176 ALA A O 1
ATOM 1406 N N . GLY A 1 177 ? -26.045 3.627 16.369 1.00 84.88 177 GLY A N 1
ATOM 1407 C CA . GLY A 1 177 ? -26.799 2.650 15.589 1.00 84.88 177 GLY A CA 1
ATOM 1408 C C . GLY A 1 177 ? -27.104 3.107 14.161 1.00 84.88 177 GLY A C 1
ATOM 1409 O O . GLY A 1 177 ? -27.887 2.449 13.476 1.00 84.88 177 GLY A O 1
ATOM 1410 N N . GLU A 1 178 ? -26.505 4.207 13.710 1.00 84.75 178 GLU A N 1
ATOM 1411 C CA . GLU A 1 178 ? -26.663 4.725 12.354 1.00 84.75 178 GLU A CA 1
ATOM 1412 C C . GLU A 1 178 ? -25.667 4.039 11.402 1.00 84.75 178 GLU A C 1
ATOM 1414 O O . GLU A 1 178 ? -24.526 3.739 11.773 1.00 84.75 178 GLU A O 1
ATOM 1419 N N . VAL A 1 179 ? -26.129 3.760 10.176 1.00 73.12 179 VAL A N 1
ATOM 1420 C CA . VAL A 1 179 ? -25.399 3.035 9.111 1.00 73.12 179 VAL A CA 1
ATOM 1421 C C . VAL A 1 179 ? -24.789 3.998 8.097 1.00 73.12 179 VAL A C 1
ATOM 1423 O O . VAL A 1 179 ? -25.512 4.925 7.666 1.00 73.12 179 VAL A O 1
#

Foldseek 3Di:
DDDPPPVVVVVVVVVVVVVVVVVVVVVVVVVCVVVVVVVVVVVVVPPDDPPPDPDPPDPDFPWDKDWDFDDDDPVDDPDDDTDTDIDIDGPPPPPPPPPPPPPPVVPDDDDDPVVQVVVQVVVVVVVVVDDPPDDDDDDDDDCVCVDDPHDDDDDPVCCVPPNDPDDDDDDDADPVRHD

Sequence (179 aa):
MVSHSSSEETAASMVKYEELRRQRVEENKRRMEELCLPLLSQALKTAHSPKPSPMKKAKPRAARTELVQVRRSLRSTKTAAPVYKEVTYYERVLPRRASCPRRDILNRVYASDEGRAAAVEKAEKLEASLESEYPSFVRPMLPSHVSGGFWLGLPAYFCRRNLPARDETVTLVDEAGEV